Protein AF-A0A4Y8C521-F1 (afdb_monomer_lite)

Structure (mmCIF, N/CA/C/O backbone):
data_AF-A0A4Y8C521-F1
#
_entry.id   AF-A0A4Y8C521-F1
#
loop_
_atom_site.group_PDB
_atom_site.id
_atom_site.type_symbol
_atom_site.label_atom_id
_atom_site.label_alt_id
_atom_site.label_comp_id
_atom_site.label_asym_id
_atom_site.label_entity_id
_atom_site.label_seq_id
_atom_site.pdbx_PDB_ins_code
_atom_site.Cartn_x
_atom_site.Cartn_y
_atom_site.Cartn_z
_atom_site.occupancy
_atom_site.B_iso_or_equiv
_atom_site.auth_seq_id
_atom_site.auth_comp_id
_atom_site.auth_asym_id
_atom_site.auth_atom_id
_atom_site.pdbx_PDB_model_num
ATOM 1 N N . ALA A 1 1 ? -2.004 -10.129 3.641 1.00 67.00 1 ALA A N 1
ATOM 2 C CA . ALA A 1 1 ? -2.833 -9.554 4.721 1.00 67.00 1 ALA A CA 1
ATOM 3 C C . AL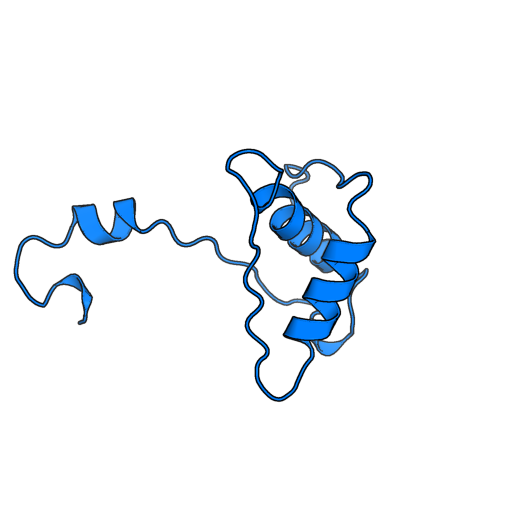A A 1 1 ? -3.611 -10.628 5.482 1.00 67.00 1 ALA A C 1
ATOM 5 O O . ALA A 1 1 ? -3.248 -10.902 6.611 1.00 67.00 1 ALA A O 1
ATOM 6 N N . GLN A 1 2 ? -4.606 -11.292 4.877 1.00 73.94 2 GLN A N 1
ATOM 7 C CA . GLN A 1 2 ? -5.506 -12.226 5.588 1.00 73.94 2 GLN A CA 1
ATOM 8 C C . GLN A 1 2 ? -4.807 -13.403 6.296 1.00 73.94 2 GLN A C 1
ATOM 10 O O . GLN A 1 2 ? -5.293 -13.874 7.312 1.00 73.94 2 GLN A O 1
ATOM 15 N N . ASN A 1 3 ? -3.634 -13.820 5.811 1.00 80.62 3 ASN A N 1
ATOM 16 C CA . ASN A 1 3 ? -2.848 -14.906 6.408 1.00 80.62 3 ASN A CA 1
ATOM 17 C C . ASN A 1 3 ? -1.861 -14.434 7.500 1.00 80.62 3 ASN A C 1
ATOM 19 O O . ASN A 1 3 ? -0.919 -15.157 7.801 1.00 80.62 3 ASN A O 1
ATOM 23 N N . GLY A 1 4 ? -1.982 -13.200 8.008 1.00 78.81 4 GLY A N 1
ATOM 24 C CA . GLY A 1 4 ? -1.124 -12.674 9.084 1.00 78.81 4 GLY A CA 1
ATOM 25 C C . GLY A 1 4 ? 0.340 -12.405 8.706 1.00 78.81 4 GLY A C 1
ATOM 26 O O . GLY A 1 4 ? 1.154 -12.139 9.574 1.00 78.81 4 GLY A O 1
ATOM 27 N N . LYS A 1 5 ? 0.690 -12.467 7.415 1.00 84.00 5 LYS A N 1
ATOM 28 C CA . LYS A 1 5 ? 2.071 -12.303 6.915 1.00 84.00 5 LYS A CA 1
ATOM 29 C C . LYS A 1 5 ? 2.527 -10.849 6.715 1.00 84.00 5 LYS A C 1
ATOM 31 O O . LYS A 1 5 ? 3.561 -10.637 6.099 1.00 84.00 5 LYS A O 1
ATOM 36 N N . ILE A 1 6 ? 1.705 -9.869 7.088 1.00 84.88 6 ILE A N 1
ATOM 37 C CA . ILE A 1 6 ? 2.015 -8.446 6.899 1.00 84.88 6 ILE A CA 1
ATOM 38 C C . ILE A 1 6 ? 2.179 -7.824 8.273 1.00 84.88 6 ILE A C 1
ATOM 40 O O . ILE A 1 6 ? 1.270 -7.935 9.097 1.00 84.88 6 ILE A O 1
ATOM 44 N N . ASP A 1 7 ? 3.307 -7.155 8.477 1.00 84.25 7 ASP A N 1
ATOM 45 C CA . ASP A 1 7 ? 3.590 -6.447 9.715 1.00 84.25 7 ASP A CA 1
ATOM 46 C C . ASP A 1 7 ? 2.668 -5.229 9.891 1.00 84.25 7 ASP A C 1
ATOM 48 O O . ASP A 1 7 ? 2.257 -4.589 8.913 1.00 84.25 7 ASP A O 1
ATOM 52 N N . PRO A 1 8 ? 2.318 -4.875 11.139 1.00 84.31 8 PRO A N 1
ATOM 53 C CA . PRO A 1 8 ? 1.511 -3.697 11.406 1.00 84.31 8 PRO A CA 1
ATOM 54 C C . PRO A 1 8 ? 2.255 -2.416 11.000 1.00 84.31 8 PRO A C 1
ATOM 56 O O . PRO A 1 8 ? 3.419 -2.206 11.336 1.00 84.31 8 PRO A O 1
ATOM 59 N N . LEU A 1 9 ? 1.552 -1.516 10.309 1.00 90.19 9 LEU A N 1
ATOM 60 C CA . LEU A 1 9 ? 2.106 -0.239 9.864 1.00 90.19 9 LEU A CA 1
ATOM 61 C C . LEU A 1 9 ? 2.125 0.785 11.014 1.00 90.19 9 LEU A C 1
ATOM 63 O O . LEU A 1 9 ? 1.071 1.224 11.477 1.00 90.19 9 LEU A O 1
ATOM 67 N N . ILE A 1 10 ? 3.316 1.218 11.440 1.00 90.38 10 ILE A N 1
ATOM 68 C CA . ILE A 1 10 ? 3.507 2.195 12.528 1.00 90.38 10 ILE A CA 1
ATOM 69 C C . ILE A 1 10 ? 3.886 3.567 11.952 1.00 90.38 10 ILE A C 1
ATOM 71 O O . ILE A 1 10 ? 4.707 3.670 11.045 1.00 90.38 10 ILE A O 1
ATOM 75 N N . GLY A 1 11 ? 3.284 4.644 12.471 1.00 92.00 11 GLY A N 1
ATOM 76 C CA . GLY A 1 11 ? 3.705 6.027 12.192 1.00 92.00 11 GLY A CA 1
ATOM 77 C C . GLY A 1 11 ? 3.360 6.593 10.805 1.00 92.00 11 GLY A C 1
ATOM 78 O O . GLY A 1 11 ? 3.632 7.760 10.558 1.00 92.00 11 GLY A O 1
ATOM 79 N N . ARG A 1 12 ? 2.724 5.818 9.915 1.00 95.44 12 ARG A N 1
ATOM 80 C CA . ARG A 1 12 ? 2.393 6.211 8.522 1.00 95.44 12 ARG A CA 1
ATOM 81 C C . ARG A 1 12 ? 0.899 6.458 8.280 1.00 95.44 12 ARG A C 1
ATOM 83 O O . ARG A 1 12 ? 0.365 6.205 7.198 1.00 95.44 12 ARG A O 1
ATOM 90 N N . LYS A 1 13 ? 0.187 6.892 9.326 1.00 94.06 13 LYS A N 1
ATOM 91 C CA . LYS A 1 13 ? -1.276 7.062 9.294 1.00 94.06 13 LYS A CA 1
ATOM 92 C C . LYS A 1 13 ? -1.704 8.106 8.258 1.00 94.06 13 LYS A C 1
ATOM 94 O O . LYS A 1 13 ? -2.657 7.871 7.522 1.00 94.06 13 LYS A O 1
ATOM 99 N N . PHE A 1 14 ? -0.979 9.220 8.173 1.00 96.06 14 PHE A N 1
ATOM 100 C CA . PHE A 1 14 ? -1.291 10.306 7.245 1.00 96.06 14 PHE A CA 1
ATOM 101 C C . PHE A 1 14 ? -1.176 9.864 5.780 1.00 96.06 14 PHE A C 1
ATOM 103 O O . PHE A 1 14 ? -2.083 10.105 4.981 1.00 96.06 14 PHE A O 1
ATOM 110 N N . GLU A 1 15 ? -0.092 9.178 5.417 1.00 96.75 15 GLU A N 1
ATOM 111 C CA . GLU A 1 15 ? 0.128 8.684 4.057 1.00 96.75 15 GLU A CA 1
ATOM 112 C C . GLU A 1 15 ? -0.918 7.636 3.667 1.00 96.75 15 GLU A C 1
ATOM 114 O O . GLU A 1 15 ? -1.446 7.671 2.552 1.00 96.75 15 GLU A O 1
ATOM 119 N N . LEU A 1 16 ? -1.268 6.747 4.602 1.00 96.19 16 LEU A N 1
ATOM 120 C CA . LEU A 1 16 ? -2.304 5.739 4.403 1.00 96.19 16 LEU A CA 1
ATOM 121 C C . LEU A 1 16 ? -3.683 6.380 4.165 1.00 96.19 16 LEU A C 1
ATOM 123 O O . LEU A 1 16 ? -4.364 6.043 3.192 1.00 96.19 16 LEU A O 1
ATOM 127 N N . GLU A 1 17 ? -4.084 7.337 5.006 1.00 96.31 17 GLU A N 1
ATOM 128 C CA . GLU A 1 17 ? -5.334 8.095 4.849 1.00 96.31 17 GLU A CA 1
ATOM 129 C C . GLU A 1 17 ? -5.365 8.867 3.528 1.00 96.31 17 GLU A C 1
ATOM 131 O O . GLU A 1 17 ? -6.364 8.830 2.800 1.00 96.31 17 GLU A O 1
ATOM 136 N N . ARG A 1 18 ? -4.252 9.508 3.157 1.00 97.19 18 ARG A N 1
ATOM 137 C CA . ARG A 1 18 ? -4.137 10.226 1.886 1.00 97.19 18 ARG A CA 1
ATOM 138 C C . ARG A 1 18 ? -4.282 9.291 0.689 1.00 97.19 18 ARG A C 1
ATOM 140 O O . ARG A 1 18 ? -4.959 9.647 -0.279 1.00 97.19 18 ARG A O 1
ATOM 147 N N . MET A 1 19 ? -3.687 8.103 0.746 1.00 97.00 19 MET A N 1
ATOM 148 C CA . MET A 1 19 ? -3.806 7.098 -0.308 1.00 97.00 19 MET A CA 1
ATOM 149 C C . MET A 1 19 ? -5.251 6.602 -0.449 1.00 97.00 19 MET A C 1
ATOM 151 O O . MET A 1 19 ? -5.782 6.600 -1.562 1.00 97.00 19 MET A O 1
ATOM 155 N N . MET A 1 20 ? -5.925 6.280 0.662 1.00 96.56 20 MET A N 1
ATOM 156 C CA . MET A 1 20 ? -7.351 5.918 0.663 1.00 96.56 20 MET A CA 1
ATOM 157 C C . MET A 1 20 ? -8.228 7.030 0.073 1.00 96.56 20 MET A C 1
ATOM 159 O O . MET A 1 20 ? -9.134 6.762 -0.723 1.00 96.56 20 MET A O 1
ATOM 163 N N . GLN A 1 21 ? -7.942 8.288 0.424 1.00 97.06 21 GLN A N 1
ATOM 164 C CA . GLN A 1 21 ? -8.651 9.448 -0.108 1.00 97.06 21 GLN A CA 1
ATOM 165 C C . GLN A 1 21 ? -8.479 9.563 -1.627 1.00 97.06 21 GLN A C 1
ATOM 167 O O . GLN A 1 21 ? -9.458 9.830 -2.321 1.00 97.06 21 GLN A O 1
ATOM 172 N N . ILE A 1 22 ? -7.260 9.380 -2.151 1.00 97.81 22 ILE A N 1
ATOM 173 C CA . ILE A 1 22 ? -6.979 9.451 -3.594 1.00 97.81 22 ILE A CA 1
ATOM 174 C C . ILE A 1 22 ? -7.701 8.326 -4.337 1.00 97.81 22 ILE A C 1
ATOM 176 O O . ILE A 1 22 ? -8.415 8.615 -5.297 1.00 97.81 22 ILE A O 1
ATOM 180 N N . LEU A 1 23 ? -7.587 7.083 -3.864 1.00 97.38 23 LEU A N 1
ATOM 181 C CA . LEU A 1 23 ? -8.249 5.917 -4.465 1.00 97.38 23 LEU A CA 1
ATOM 182 C C . LEU A 1 23 ? -9.778 6.059 -4.502 1.00 97.38 23 LEU A C 1
ATOM 184 O O . LEU A 1 23 ? -10.431 5.535 -5.399 1.00 97.38 23 LEU A O 1
ATOM 188 N N . SER A 1 24 ? -10.350 6.808 -3.557 1.00 96.69 24 SER A N 1
ATOM 189 C CA . SER A 1 24 ? -11.796 7.044 -3.467 1.00 96.69 24 SER A CA 1
ATOM 190 C C . SER A 1 24 ? -12.321 8.160 -4.378 1.00 96.69 24 SER A C 1
ATOM 192 O O . SER A 1 24 ? -13.525 8.423 -4.403 1.00 96.69 24 SER A O 1
ATOM 194 N N . ARG A 1 25 ? -11.455 8.851 -5.130 1.00 97.06 25 ARG A N 1
ATOM 195 C CA . ARG A 1 25 ? -11.871 9.917 -6.057 1.00 97.06 25 ARG A CA 1
ATOM 196 C C . ARG A 1 25 ? -12.525 9.332 -7.308 1.00 97.06 25 ARG A C 1
ATOM 198 O O . ARG A 1 25 ? -12.152 8.270 -7.782 1.00 97.06 25 ARG A O 1
ATOM 205 N N . ARG A 1 26 ? -13.441 10.090 -7.923 1.00 96.50 26 ARG A N 1
ATOM 206 C CA . ARG A 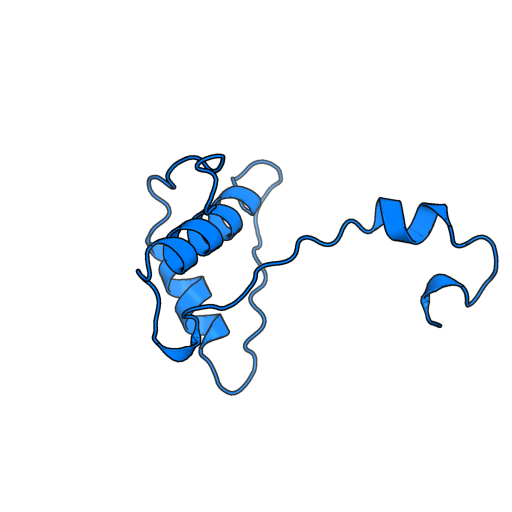1 26 ? -14.016 9.732 -9.238 1.00 96.50 26 ARG A CA 1
ATOM 207 C C . ARG A 1 26 ? -13.040 9.915 -10.405 1.00 96.50 26 ARG A C 1
ATOM 209 O O . ARG A 1 26 ? -13.178 9.259 -11.426 1.00 96.50 26 ARG A O 1
ATOM 216 N N . LYS A 1 27 ? -12.103 10.860 -10.289 1.00 97.50 27 LYS A N 1
ATOM 217 C CA . LYS A 1 27 ? -11.097 11.187 -11.312 1.00 97.50 27 LYS A CA 1
ATOM 218 C C . LYS A 1 27 ? -9.731 11.309 -10.649 1.00 97.50 27 LYS A C 1
ATOM 220 O O . LYS A 1 27 ? -9.656 11.765 -9.507 1.00 97.50 27 LYS A O 1
ATOM 225 N N . LYS A 1 28 ? -8.666 10.969 -11.387 1.00 97.06 28 LYS A N 1
ATOM 226 C CA . LYS A 1 28 ? -7.275 11.000 -10.894 1.00 97.06 28 LYS A CA 1
ATOM 227 C C . LYS A 1 28 ? -7.126 10.201 -9.589 1.00 97.06 28 LYS A C 1
ATOM 229 O O . LYS A 1 28 ? -6.622 10.707 -8.589 1.00 97.06 28 LYS A O 1
ATOM 234 N N . ASN A 1 29 ? -7.630 8.971 -9.608 1.00 97.31 29 ASN A N 1
ATOM 235 C CA . ASN A 1 29 ? -7.675 8.056 -8.470 1.00 97.31 29 ASN A CA 1
ATOM 236 C C . ASN A 1 29 ? -6.460 7.124 -8.381 1.00 97.31 29 ASN A C 1
ATOM 238 O O . ASN A 1 29 ? -6.469 6.201 -7.580 1.00 97.31 29 ASN A O 1
ATOM 242 N N . ASN A 1 30 ? -5.417 7.375 -9.175 1.00 97.50 30 ASN A N 1
ATOM 243 C CA . ASN A 1 30 ? -4.182 6.597 -9.177 1.00 97.50 30 ASN A CA 1
ATOM 244 C C . ASN A 1 30 ? -3.129 7.310 -8.310 1.00 97.50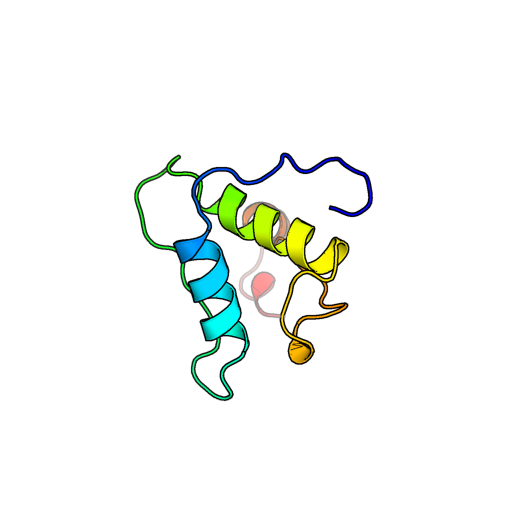 30 ASN A C 1
ATOM 246 O O . ASN A 1 30 ? -2.564 8.312 -8.759 1.00 97.50 30 ASN A O 1
ATOM 250 N N . PRO A 1 31 ? -2.894 6.874 -7.058 1.00 97.31 31 PRO A N 1
ATOM 251 C CA . PRO A 1 31 ? -1.834 7.431 -6.226 1.00 97.31 31 PRO A CA 1
ATOM 252 C C . PRO A 1 31 ? -0.455 6.998 -6.740 1.00 97.31 31 PRO A C 1
ATOM 254 O O . PRO A 1 31 ? -0.270 5.859 -7.158 1.00 97.31 31 PRO A O 1
ATOM 257 N N . ILE A 1 32 ? 0.529 7.895 -6.651 1.00 97.00 32 ILE A N 1
ATOM 258 C CA . ILE A 1 32 ? 1.945 7.592 -6.894 1.00 97.00 32 ILE A CA 1
ATOM 259 C C . ILE A 1 32 ? 2.712 7.937 -5.618 1.00 97.00 32 ILE A C 1
ATOM 261 O O . ILE A 1 32 ? 2.679 9.081 -5.163 1.00 97.00 32 ILE A O 1
ATOM 265 N N . LEU A 1 33 ? 3.383 6.944 -5.030 1.00 96.12 33 LEU A N 1
ATOM 266 C CA . LEU A 1 33 ? 4.208 7.125 -3.835 1.00 96.12 33 LEU A CA 1
ATOM 267 C C . LEU A 1 33 ? 5.627 7.543 -4.243 1.00 96.12 33 LEU A C 1
ATOM 269 O O . LEU A 1 33 ? 6.391 6.756 -4.806 1.00 96.12 33 LEU A O 1
ATOM 273 N N . VAL A 1 34 ? 5.990 8.789 -3.942 1.00 95.94 34 VAL A N 1
ATOM 274 C CA . VAL A 1 34 ? 7.303 9.377 -4.259 1.00 95.94 34 VAL A CA 1
ATOM 275 C C . VAL A 1 34 ? 8.144 9.489 -2.985 1.00 95.94 34 VAL A C 1
ATOM 277 O O . VAL A 1 34 ? 7.611 9.686 -1.900 1.00 95.94 34 VAL A O 1
ATOM 280 N N . GLY A 1 35 ? 9.458 9.311 -3.114 1.00 95.69 35 GLY A N 1
ATOM 281 C CA . GLY A 1 35 ? 10.419 9.311 -2.006 1.00 95.69 35 GLY A CA 1
ATOM 282 C C . GLY A 1 35 ? 11.703 8.572 -2.382 1.00 95.69 35 GLY A C 1
ATOM 283 O O . GLY A 1 35 ? 11.789 8.014 -3.479 1.00 95.69 35 GLY A O 1
ATOM 284 N N . GLU A 1 36 ? 12.678 8.529 -1.485 1.00 96.62 36 GLU A N 1
ATOM 285 C CA . GLU A 1 36 ? 13.926 7.787 -1.699 1.00 96.62 36 GLU A CA 1
ATOM 286 C C . GLU A 1 36 ? 13.704 6.262 -1.677 1.00 96.62 36 GLU A C 1
ATOM 288 O O . GLU A 1 36 ? 12.620 5.766 -1.340 1.00 96.62 36 GLU A O 1
ATOM 293 N N . ALA A 1 37 ? 14.714 5.492 -2.083 1.00 93.94 37 ALA A N 1
ATOM 294 C CA . ALA A 1 37 ? 14.685 4.040 -1.940 1.00 93.94 37 ALA A CA 1
ATOM 295 C C . ALA A 1 37 ? 14.742 3.656 -0.450 1.00 93.94 37 ALA A C 1
ATOM 297 O O . ALA A 1 37 ? 15.414 4.306 0.340 1.00 93.94 37 ALA A O 1
ATOM 298 N N . GLY A 1 38 ? 14.014 2.611 -0.049 1.00 93.00 38 GLY A N 1
ATOM 299 C CA . GLY A 1 38 ? 14.042 2.114 1.333 1.00 93.00 38 GLY A CA 1
ATOM 300 C C . GLY A 1 38 ? 13.177 2.875 2.348 1.00 93.00 38 GLY A C 1
ATOM 301 O O . GLY A 1 38 ? 12.991 2.387 3.455 1.00 93.00 38 GLY A O 1
ATOM 302 N N . VAL A 1 39 ? 12.538 3.994 1.985 1.00 94.38 39 VAL A N 1
ATOM 303 C CA . VAL A 1 39 ? 11.709 4.795 2.923 1.00 94.38 39 VAL A CA 1
ATOM 304 C C . VAL A 1 39 ? 10.385 4.138 3.354 1.00 94.38 39 VAL A C 1
ATOM 306 O O . VAL A 1 39 ? 9.606 4.740 4.092 1.00 94.38 39 VAL A O 1
ATOM 309 N N . GLY A 1 40 ? 10.099 2.918 2.887 1.00 93.38 40 GLY A N 1
ATOM 310 C CA . GLY A 1 40 ? 8.892 2.170 3.254 1.00 93.38 40 GLY A CA 1
ATOM 311 C C . GLY A 1 40 ? 7.673 2.413 2.357 1.00 93.38 40 GLY A C 1
ATOM 312 O O . GLY A 1 40 ? 6.544 2.247 2.806 1.00 93.38 40 GLY A O 1
ATOM 313 N N . LYS A 1 41 ? 7.862 2.778 1.079 1.00 96.00 41 LYS A N 1
ATOM 314 C CA . LYS A 1 41 ? 6.747 2.926 0.116 1.00 96.00 41 LYS A CA 1
ATOM 315 C C . LYS A 1 41 ? 5.905 1.652 0.008 1.00 96.00 41 LYS A C 1
ATOM 317 O O . LYS A 1 41 ? 4.682 1.722 0.031 1.00 96.00 41 LYS A O 1
ATOM 322 N N . THR A 1 42 ? 6.567 0.498 -0.063 1.00 93.69 42 THR A N 1
ATOM 323 C CA . THR A 1 42 ? 5.914 -0.818 -0.090 1.00 93.69 42 THR A CA 1
ATOM 324 C C . THR A 1 42 ? 5.120 -1.070 1.189 1.00 93.69 42 THR A C 1
ATOM 326 O O . THR A 1 42 ? 3.959 -1.455 1.110 1.00 93.69 42 THR A O 1
ATOM 329 N N . ALA A 1 43 ? 5.686 -0.728 2.352 1.00 94.25 43 ALA A N 1
ATOM 330 C CA . ALA A 1 43 ? 5.021 -0.895 3.643 1.00 94.25 43 ALA A CA 1
ATOM 331 C C . ALA A 1 43 ? 3.705 -0.099 3.739 1.00 94.25 43 ALA A C 1
ATOM 333 O O . ALA A 1 43 ? 2.733 -0.569 4.325 1.00 94.25 43 ALA A O 1
ATOM 334 N N . ILE A 1 44 ? 3.621 1.083 3.114 1.00 95.38 44 ILE A N 1
ATOM 335 C CA . ILE A 1 44 ? 2.368 1.859 3.051 1.00 95.38 44 ILE A CA 1
ATOM 336 C C . ILE A 1 44 ? 1.282 1.094 2.271 1.00 95.38 44 ILE A C 1
ATOM 338 O O . ILE A 1 44 ? 0.122 1.067 2.687 1.00 95.38 44 ILE A O 1
ATOM 342 N N . VAL A 1 45 ? 1.645 0.445 1.159 1.00 94.81 45 VAL A N 1
ATOM 343 C CA . VAL A 1 45 ? 0.718 -0.368 0.347 1.00 94.81 45 VAL A CA 1
ATOM 344 C C . VAL A 1 45 ? 0.298 -1.637 1.094 1.00 94.81 45 VAL A C 1
ATOM 346 O O . VAL A 1 45 ? -0.877 -2.007 1.085 1.00 94.81 45 VAL A O 1
ATOM 349 N N . GLU A 1 46 ? 1.225 -2.280 1.794 1.00 94.62 46 GLU A N 1
ATOM 350 C CA . GLU A 1 46 ? 0.941 -3.439 2.644 1.00 94.62 46 GLU A CA 1
ATOM 351 C C . GLU A 1 46 ? 0.019 -3.078 3.816 1.00 94.62 46 GLU A C 1
ATOM 353 O O . GLU A 1 46 ? -0.936 -3.806 4.099 1.00 94.62 46 GLU A O 1
ATOM 358 N N . GLY A 1 47 ? 0.218 -1.909 4.429 1.00 95.00 47 GLY A N 1
ATOM 359 C CA . GLY A 1 47 ? -0.682 -1.371 5.445 1.00 95.00 47 GLY A CA 1
ATOM 360 C C . GLY A 1 47 ? -2.090 -1.097 4.912 1.00 95.00 47 GLY A C 1
ATOM 361 O O . GLY A 1 47 ? -3.066 -1.336 5.623 1.00 95.00 47 GLY A O 1
ATOM 362 N N . LEU A 1 48 ? -2.236 -0.690 3.645 1.00 95.69 48 LEU A N 1
ATOM 363 C CA . LEU A 1 48 ? -3.550 -0.621 2.993 1.00 95.69 48 LEU A CA 1
ATOM 364 C C . LEU A 1 48 ? -4.166 -2.007 2.815 1.00 95.69 48 LEU A C 1
ATOM 366 O O . LEU A 1 48 ? -5.353 -2.175 3.087 1.00 95.69 48 LEU A O 1
ATOM 370 N N . ALA A 1 49 ? -3.381 -3.006 2.410 1.00 94.94 49 ALA A N 1
ATOM 371 C CA . ALA A 1 49 ? -3.867 -4.380 2.301 1.00 94.94 49 ALA A CA 1
ATOM 372 C C . ALA A 1 49 ? -4.373 -4.910 3.652 1.00 94.94 49 ALA A C 1
ATOM 374 O O . ALA A 1 49 ? -5.408 -5.581 3.703 1.00 94.94 49 ALA A O 1
ATOM 375 N N . LEU A 1 50 ? -3.669 -4.588 4.741 1.00 94.31 50 LEU A N 1
ATOM 376 C CA . LEU A 1 50 ? -4.094 -4.913 6.101 1.00 94.31 50 LEU A CA 1
ATOM 377 C C . LEU A 1 50 ? -5.380 -4.166 6.478 1.00 94.31 50 LEU A C 1
ATOM 379 O O . LEU A 1 50 ? -6.344 -4.797 6.903 1.00 94.31 50 LEU A O 1
ATOM 383 N N . ALA A 1 51 ? -5.449 -2.855 6.232 1.00 94.25 51 ALA A N 1
ATOM 384 C CA . ALA A 1 51 ? -6.638 -2.054 6.520 1.00 94.25 51 ALA A CA 1
ATOM 385 C C . ALA A 1 51 ? -7.884 -2.559 5.770 1.00 94.25 51 ALA A C 1
ATOM 387 O O . ALA A 1 51 ? -8.973 -2.600 6.347 1.00 94.25 51 ALA A O 1
ATOM 388 N N . ILE A 1 52 ? -7.742 -2.981 4.506 1.00 95.00 52 ILE A N 1
ATOM 389 C CA . ILE A 1 52 ? -8.838 -3.588 3.733 1.00 95.00 52 ILE A CA 1
ATOM 390 C C . ILE A 1 52 ? -9.274 -4.913 4.368 1.00 95.00 52 ILE A C 1
ATOM 392 O O . ILE A 1 52 ? -10.475 -5.140 4.531 1.00 95.00 52 ILE A O 1
ATOM 396 N N . ALA A 1 53 ? -8.323 -5.772 4.753 1.00 93.06 53 ALA A N 1
ATOM 397 C CA . ALA A 1 53 ? -8.617 -7.052 5.400 1.00 93.06 53 ALA A CA 1
ATOM 398 C C . ALA A 1 53 ? -9.344 -6.874 6.747 1.00 93.06 53 ALA A C 1
ATOM 400 O O . ALA A 1 53 ? -10.260 -7.635 7.052 1.00 93.06 53 ALA A O 1
ATOM 401 N N . GLU A 1 54 ? -8.997 -5.834 7.506 1.00 93.06 54 GLU A N 1
ATOM 402 C CA . GLU A 1 54 ? -9.629 -5.469 8.782 1.00 93.06 54 GLU A CA 1
ATOM 403 C C . GLU A 1 54 ? -10.908 -4.626 8.624 1.00 93.06 54 GLU A C 1
ATOM 405 O O . GLU A 1 54 ? -11.509 -4.218 9.618 1.00 93.06 54 GLU A O 1
ATOM 410 N N . LYS A 1 55 ? -11.333 -4.332 7.387 1.00 94.75 55 LYS A N 1
ATOM 411 C CA . LYS A 1 55 ? -12.466 -3.441 7.068 1.00 94.75 55 LYS A CA 1
ATOM 412 C C . LYS A 1 55 ? -12.328 -2.019 7.643 1.00 94.75 55 LYS A C 1
ATOM 414 O O . LYS A 1 55 ? -13.319 -1.297 7.746 1.00 94.75 55 LYS A O 1
ATOM 419 N N . LYS A 1 56 ? -11.104 -1.570 7.936 1.00 94.56 56 LYS A N 1
ATOM 420 C CA . LYS A 1 56 ? -10.764 -0.205 8.384 1.00 94.56 56 LYS A CA 1
ATOM 421 C C . LYS A 1 56 ? -10.539 0.748 7.200 1.00 94.56 56 LYS A C 1
ATOM 423 O O . LYS A 1 56 ? -9.630 1.572 7.215 1.00 94.56 56 LYS A O 1
ATOM 428 N N . VAL A 1 57 ? -11.356 0.621 6.156 1.00 96.62 57 VAL A N 1
ATOM 429 C CA . VAL A 1 57 ? -11.293 1.437 4.934 1.00 96.62 57 VAL A CA 1
ATOM 430 C C . VAL A 1 57 ? -12.683 1.961 4.556 1.00 96.62 57 VAL A C 1
ATOM 432 O O . VAL A 1 57 ? -13.695 1.368 4.953 1.00 96.62 57 VAL A O 1
ATOM 435 N N . PRO A 1 58 ? -12.767 3.045 3.762 1.00 95.62 58 PRO A N 1
ATOM 436 C CA . PRO A 1 58 ? -14.025 3.523 3.197 1.00 95.62 58 PRO A CA 1
ATOM 437 C C . PRO A 1 58 ? -14.798 2.422 2.459 1.00 95.62 58 PRO 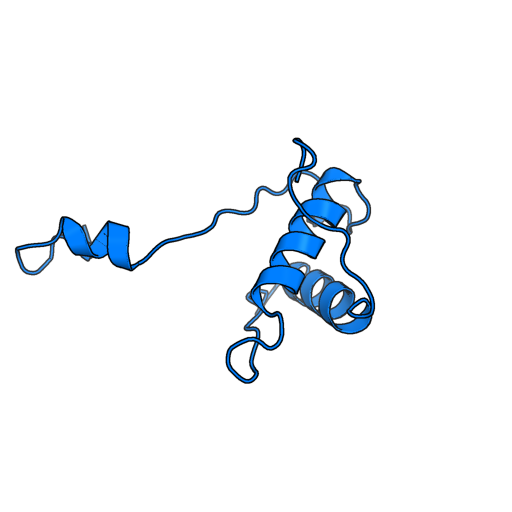A C 1
ATOM 439 O O . PRO A 1 58 ? -14.201 1.535 1.850 1.00 95.62 58 PRO A O 1
ATOM 442 N N . LYS A 1 59 ? -16.137 2.493 2.476 1.00 95.00 59 LYS A N 1
ATOM 443 C CA . LYS A 1 59 ? -17.029 1.452 1.919 1.00 95.00 59 LYS A CA 1
ATOM 444 C C . LYS A 1 59 ? -16.701 1.058 0.475 1.00 95.00 59 LYS A C 1
ATOM 446 O O . LYS A 1 59 ? -16.793 -0.111 0.133 1.00 95.00 59 LYS A O 1
ATOM 451 N N . ASN A 1 60 ? -16.290 2.012 -0.354 1.00 94.88 60 ASN A N 1
ATOM 452 C CA . ASN A 1 60 ? -15.914 1.788 -1.753 1.00 94.88 60 ASN A CA 1
ATOM 453 C C . ASN A 1 60 ? -14.611 0.989 -1.935 1.00 94.88 60 ASN A C 1
ATOM 455 O O . ASN A 1 60 ? -14.384 0.465 -3.018 1.00 94.88 60 ASN A O 1
ATOM 459 N N . LEU A 1 61 ? -13.759 0.915 -0.910 1.00 95.75 61 LEU A N 1
ATOM 460 C CA . LEU A 1 61 ? -12.520 0.129 -0.917 1.00 95.75 61 LEU A CA 1
ATOM 461 C C . LEU A 1 61 ? -12.655 -1.183 -0.135 1.00 95.75 61 LEU A C 1
ATOM 463 O O . LEU A 1 61 ? -11.730 -1.995 -0.129 1.00 95.75 61 LEU A O 1
ATOM 467 N N . GLN A 1 62 ? -13.789 -1.416 0.530 1.00 94.69 62 GLN A N 1
ATOM 468 C CA . GLN A 1 62 ? -14.030 -2.684 1.211 1.00 94.69 62 GLN A CA 1
ATOM 469 C C . GLN A 1 62 ? -14.065 -3.824 0.193 1.00 94.69 62 GLN A C 1
ATOM 471 O O . GLN A 1 62 ? -14.620 -3.686 -0.895 1.00 94.69 62 GLN A O 1
ATOM 476 N N . ASN A 1 63 ? -13.470 -4.961 0.557 1.00 93.12 63 ASN A N 1
ATOM 477 C CA . ASN A 1 63 ? -13.345 -6.153 -0.292 1.00 93.12 63 ASN A CA 1
ATOM 478 C C . ASN A 1 63 ? -12.521 -5.956 -1.581 1.00 93.12 63 ASN A C 1
ATOM 480 O O . ASN A 1 63 ? -12.457 -6.873 -2.403 1.00 93.12 63 ASN A O 1
ATOM 484 N N . ALA A 1 64 ? -11.872 -4.802 -1.764 1.00 94.25 64 ALA A N 1
ATOM 485 C CA . ALA A 1 64 ? -10.940 -4.609 -2.863 1.00 94.25 64 ALA A CA 1
ATOM 486 C C . ALA A 1 64 ? -9.754 -5.580 -2.734 1.00 94.25 64 ALA A C 1
ATOM 488 O O . ALA A 1 64 ? -9.282 -5.879 -1.636 1.00 94.25 64 ALA A O 1
ATOM 489 N N . LYS A 1 65 ? -9.257 -6.079 -3.868 1.00 93.44 65 LYS A N 1
ATOM 490 C CA . LYS A 1 65 ? -8.057 -6.922 -3.918 1.00 93.44 65 LYS A CA 1
ATOM 491 C C . LYS A 1 65 ? -6.877 -6.079 -4.379 1.00 93.44 65 LYS A C 1
ATOM 493 O O . LYS A 1 65 ? -6.985 -5.367 -5.373 1.00 93.44 65 LYS A O 1
ATOM 498 N N . ILE A 1 66 ? -5.763 -6.177 -3.661 1.00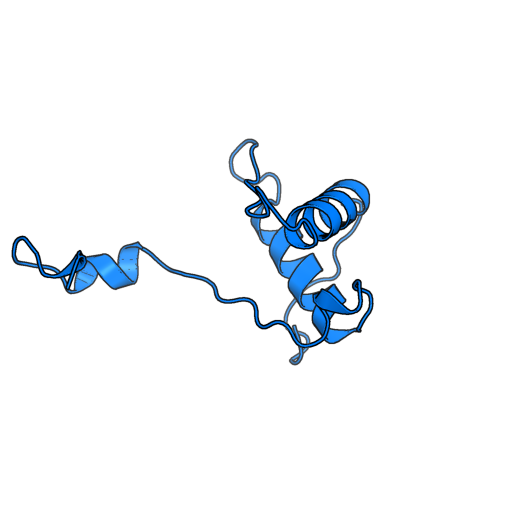 93.19 66 ILE A N 1
ATOM 499 C CA . ILE A 1 66 ? -4.496 -5.563 -4.059 1.00 93.19 66 ILE A CA 1
ATOM 500 C C . ILE A 1 66 ? -3.653 -6.630 -4.745 1.00 93.19 66 ILE A C 1
ATOM 502 O O . ILE A 1 66 ? -3.452 -7.712 -4.193 1.00 93.19 66 ILE A O 1
ATOM 506 N N . PHE A 1 67 ? -3.160 -6.301 -5.934 1.00 93.19 67 PHE A N 1
ATOM 507 C CA . PHE A 1 67 ? -2.229 -7.122 -6.695 1.00 93.19 67 PHE A CA 1
ATOM 508 C C . PHE A 1 67 ? -0.872 -6.423 -6.746 1.00 93.19 67 PHE A C 1
ATOM 510 O O . PHE A 1 67 ? -0.808 -5.201 -6.870 1.00 93.19 67 PHE A O 1
ATOM 517 N N . SER A 1 68 ? 0.197 -7.208 -6.646 1.00 91.81 68 SER A N 1
ATOM 518 C CA . SER A 1 68 ? 1.553 -6.753 -6.944 1.00 91.81 68 SER A CA 1
ATOM 519 C C . SER A 1 68 ? 1.912 -7.220 -8.348 1.00 91.81 68 SER A C 1
ATOM 521 O O . SER A 1 68 ? 1.624 -8.364 -8.700 1.00 91.81 68 SER A O 1
ATOM 523 N N . LEU A 1 69 ? 2.515 -6.338 -9.137 1.00 90.38 69 LEU A N 1
ATOM 524 C CA . LEU A 1 69 ? 2.968 -6.638 -10.487 1.00 90.38 69 LEU A CA 1
ATOM 525 C C . LEU A 1 69 ? 4.495 -6.609 -10.504 1.00 90.38 69 LEU A C 1
ATOM 527 O O . LEU A 1 69 ? 5.090 -5.568 -10.229 1.00 90.38 69 LEU A O 1
ATOM 531 N N . ASP A 1 70 ? 5.113 -7.740 -10.833 1.00 88.94 70 ASP A N 1
ATOM 532 C CA . ASP A 1 70 ? 6.554 -7.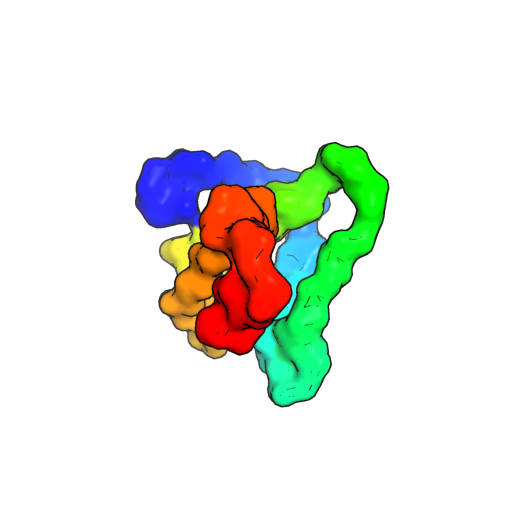810 -11.053 1.00 88.94 70 ASP A CA 1
ATOM 533 C C . ASP A 1 70 ? 6.868 -7.676 -12.544 1.00 88.94 70 ASP A C 1
ATOM 535 O O . ASP A 1 70 ? 6.628 -8.585 -13.337 1.00 88.94 70 ASP A O 1
ATOM 539 N N . MET A 1 71 ? 7.436 -6.532 -12.915 1.00 86.88 71 MET A N 1
ATOM 540 C CA . MET A 1 71 ? 7.817 -6.243 -14.294 1.00 86.88 71 MET A CA 1
ATOM 541 C C . MET A 1 71 ? 8.940 -7.157 -14.794 1.00 86.88 71 MET A C 1
ATOM 543 O O . MET A 1 71 ? 8.959 -7.483 -15.980 1.00 86.88 71 MET A O 1
ATOM 547 N N . ALA A 1 72 ? 9.853 -7.594 -13.918 1.00 86.81 72 ALA A N 1
ATOM 548 C CA . ALA A 1 72 ? 10.950 -8.474 -14.314 1.00 86.81 72 ALA A CA 1
ATOM 549 C C . ALA A 1 72 ? 10.415 -9.837 -14.774 1.00 86.81 72 ALA A C 1
ATOM 551 O O . ALA A 1 72 ? 10.823 -10.337 -15.822 1.00 86.81 72 ALA A O 1
ATOM 552 N N . SER A 1 73 ? 9.439 -10.384 -14.044 1.00 85.94 73 SER A N 1
ATOM 553 C CA . SER A 1 73 ? 8.747 -11.620 -14.422 1.00 85.94 73 SER A CA 1
ATOM 554 C C . SER A 1 73 ? 8.026 -11.515 -15.767 1.00 85.94 73 SER A C 1
ATOM 556 O O . SER A 1 73 ? 8.064 -12.461 -16.549 1.00 85.94 73 SER A O 1
ATOM 558 N N . ILE A 1 74 ? 7.397 -10.374 -16.070 1.00 84.19 74 ILE A N 1
ATOM 559 C CA . ILE A 1 74 ? 6.709 -10.185 -17.359 1.00 84.19 74 ILE A CA 1
ATOM 560 C C . ILE A 1 74 ? 7.724 -10.119 -18.508 1.00 84.19 74 ILE A C 1
ATOM 562 O O . ILE A 1 74 ? 7.509 -10.721 -19.555 1.00 84.19 74 ILE A O 1
ATOM 566 N N . LEU A 1 75 ? 8.855 -9.440 -18.302 1.00 83.88 75 LEU A N 1
ATOM 567 C CA . LEU A 1 75 ? 9.900 -9.282 -19.318 1.00 83.88 75 LEU A CA 1
ATOM 568 C C . LEU A 1 75 ? 10.678 -10.574 -19.603 1.00 83.88 75 LEU A C 1
ATOM 570 O O . LEU A 1 75 ? 11.151 -10.771 -20.720 1.00 83.88 75 LEU A O 1
ATOM 574 N N . ALA A 1 76 ? 10.807 -11.468 -18.620 1.00 82.56 76 ALA A N 1
ATOM 575 C CA . ALA A 1 76 ? 11.581 -12.702 -18.756 1.00 82.56 76 ALA A CA 1
ATOM 576 C C . ALA A 1 76 ? 11.062 -13.655 -19.857 1.00 82.56 76 ALA A C 1
ATOM 578 O O . ALA A 1 76 ? 11.807 -14.525 -20.307 1.00 82.56 76 ALA A O 1
ATOM 579 N N . GLY A 1 77 ? 9.812 -13.493 -20.310 1.00 73.75 77 GLY A N 1
ATOM 580 C CA . GLY A 1 77 ? 9.203 -14.291 -21.382 1.00 73.75 77 GLY A CA 1
ATOM 581 C C . GLY A 1 77 ? 9.113 -13.595 -22.745 1.00 73.75 77 GLY A C 1
ATOM 582 O O . GLY A 1 77 ? 8.773 -14.245 -23.731 1.00 73.75 77 GLY A O 1
ATOM 583 N N . THR A 1 78 ? 9.414 -12.296 -22.828 1.00 79.25 78 THR A N 1
ATOM 584 C CA . THR A 1 78 ? 9.208 -11.501 -24.047 1.00 79.25 78 THR A CA 1
ATOM 585 C C . THR A 1 78 ? 10.504 -11.422 -24.844 1.00 79.25 78 THR A C 1
ATOM 587 O O . THR A 1 78 ? 11.389 -10.623 -24.532 1.00 79.25 78 THR A O 1
ATOM 590 N N . LYS A 1 79 ? 10.645 -12.274 -25.863 1.00 75.81 79 LYS A N 1
ATOM 591 C CA . LYS A 1 79 ? 11.863 -12.355 -26.691 1.00 75.81 79 LYS A CA 1
ATOM 592 C C . LYS A 1 79 ? 11.731 -11.557 -27.984 1.00 75.81 79 LYS A C 1
ATOM 594 O O . LYS A 1 79 ? 12.731 -11.062 -28.507 1.00 75.81 79 LYS A O 1
ATOM 599 N N . TYR A 1 80 ? 10.515 -11.442 -28.503 1.00 79.00 80 TYR A N 1
ATOM 600 C CA . TYR A 1 80 ? 10.225 -10.769 -29.756 1.00 79.00 80 TYR A CA 1
ATOM 601 C C . TYR A 1 80 ? 9.472 -9.463 -29.512 1.00 79.00 80 TYR A C 1
ATOM 603 O O . TYR A 1 80 ? 8.755 -9.272 -28.527 1.00 79.00 80 TYR A O 1
ATOM 611 N N . ARG A 1 81 ? 9.666 -8.513 -30.430 1.00 68.62 81 ARG A N 1
ATOM 612 C CA . ARG A 1 81 ? 8.976 -7.224 -30.385 1.00 68.62 81 ARG A CA 1
ATOM 613 C C . ARG A 1 81 ? 7.466 -7.460 -30.478 1.00 68.62 81 ARG A C 1
ATOM 615 O O . ARG A 1 81 ? 7.005 -8.074 -31.434 1.00 68.62 81 ARG A O 1
ATOM 622 N N . GLY A 1 82 ? 6.724 -6.928 -29.512 1.00 79.06 82 GLY A N 1
ATOM 623 C CA . GLY A 1 82 ? 5.271 -7.083 -29.418 1.00 79.06 82 GLY A CA 1
ATOM 624 C C . GLY A 1 82 ? 4.801 -8.203 -28.485 1.00 79.06 82 GLY A C 1
ATOM 625 O O . GLY A 1 82 ? 3.607 -8.265 -28.221 1.00 79.06 82 GLY A O 1
ATOM 626 N N . ASP A 1 83 ? 5.699 -9.028 -27.928 1.00 78.12 83 ASP A N 1
ATOM 627 C CA . ASP A 1 83 ? 5.327 -10.077 -26.958 1.00 78.12 83 ASP A CA 1
ATOM 628 C C . ASP A 1 83 ? 4.820 -9.502 -25.619 1.00 78.12 83 ASP A C 1
ATOM 630 O O . ASP A 1 83 ? 4.110 -10.180 -24.889 1.00 78.12 83 ASP A O 1
ATOM 634 N N . PHE A 1 84 ? 5.181 -8.257 -25.284 1.00 75.69 84 PHE A N 1
ATOM 635 C CA . PHE A 1 84 ? 4.762 -7.584 -24.046 1.00 75.69 84 PHE A CA 1
ATOM 636 C C . PHE A 1 84 ? 3.382 -6.910 -24.147 1.00 75.69 84 PHE A C 1
ATOM 638 O O . PHE A 1 84 ? 2.691 -6.748 -23.147 1.00 75.69 84 PHE A O 1
ATOM 645 N N . GLU A 1 85 ? 3.008 -6.454 -25.343 1.00 77.94 85 GLU A N 1
ATOM 646 C CA . GLU A 1 85 ? 1.850 -5.572 -25.564 1.00 77.94 85 GLU A CA 1
ATOM 647 C C . GLU A 1 85 ? 0.601 -6.336 -26.045 1.00 77.94 85 GLU A C 1
ATOM 649 O O . GLU A 1 85 ? -0.458 -5.724 -26.195 1.00 77.94 85 GLU A O 1
ATOM 654 N N . LYS A 1 86 ? 0.730 -7.645 -26.314 1.00 57.97 86 LYS A N 1
ATOM 655 C CA . LYS A 1 86 ? -0.340 -8.540 -26.782 1.00 57.97 86 LYS A CA 1
ATOM 656 C C . LYS A 1 86 ? -1.064 -9.267 -25.655 1.00 57.97 86 LYS A C 1
ATOM 658 O O . LYS A 1 86 ? -0.412 -9.618 -24.651 1.00 57.97 86 LYS A O 1
#

Foldseek 3Di:
DLVPPADADPPCVPVLVVLLVLCPDPPNSDDDDDDDPPPCPVNSVSNNVVCLSVVVGPPVCRPPDDDDDDPVVLVVPCPDPPSNVD

Secondary structure (DSSP, 8-state):
-TTS-S----S-HHHHHHHHHHHT-SSS------S-TTSSHHHHHHHHHHHHHTT-S-GGGTTPPP----HHHHHTT--STTTTT-

Sequence (86 aa):
AQNGKIDPLIGRKFELERMMQILSRRKKNNPILVGEAGVGKTAIVEGLALAIAEKKVPKNLQNAKIFSLDMASILAGTKYRGDFEK

pLDDT: mean 90.48, std 8.24, range [57.97, 97.81]

Radius of gyration: 15.59 Å; chains: 1; bounding box: 32×26×43 Å